Protein AF-A0A9E0IJK2-F1 (afdb_monomer_lite)

pLDDT: mean 93.62, std 7.09, range [61.53, 98.5]

Structure (mmCIF, N/CA/C/O backbone):
data_AF-A0A9E0IJK2-F1
#
_entry.id   AF-A0A9E0IJK2-F1
#
loop_
_atom_site.group_PDB
_atom_site.id
_atom_site.type_symbol
_atom_site.label_atom_id
_atom_site.label_alt_id
_atom_site.label_comp_id
_atom_site.label_asym_id
_atom_site.label_entity_id
_atom_site.label_seq_id
_atom_site.pdbx_PDB_ins_code
_atom_site.Cartn_x
_atom_site.Cartn_y
_atom_site.Cartn_z
_atom_site.occupancy
_atom_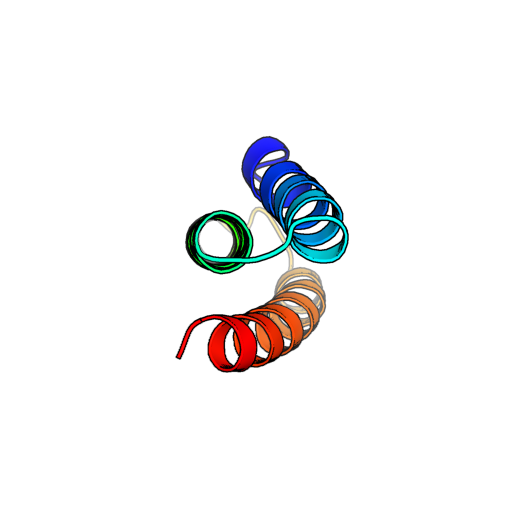site.B_iso_or_equiv
_atom_site.auth_seq_id
_atom_site.auth_comp_id
_atom_site.auth_asym_id
_atom_site.auth_atom_id
_atom_site.pdbx_PDB_model_num
ATOM 1 N N . MET A 1 1 ? -0.199 6.398 10.908 1.00 61.53 1 MET A N 1
ATOM 2 C CA . MET A 1 1 ? 0.135 5.776 9.609 1.00 61.53 1 MET A CA 1
ATOM 3 C C . MET A 1 1 ? 1.470 6.323 9.157 1.00 61.53 1 MET A C 1
ATOM 5 O O . MET A 1 1 ? 1.726 7.491 9.415 1.00 61.53 1 MET A O 1
ATOM 9 N N . ASP A 1 2 ? 2.328 5.494 8.572 1.00 72.88 2 A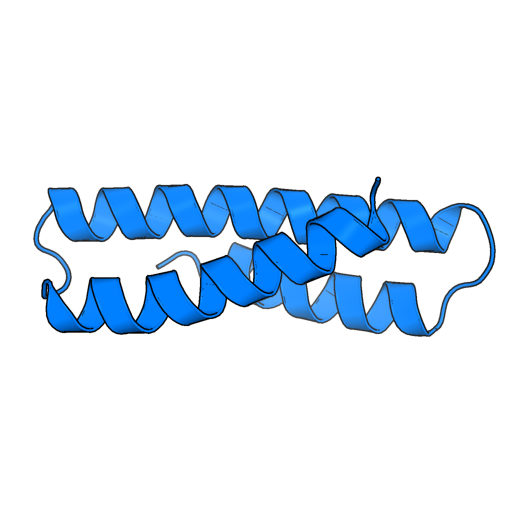SP A N 1
ATOM 10 C CA . ASP A 1 2 ? 3.687 5.894 8.201 1.00 72.88 2 ASP A CA 1
ATOM 11 C C . ASP A 1 2 ? 3.686 6.655 6.864 1.00 72.88 2 ASP A C 1
ATOM 13 O O . ASP A 1 2 ? 3.635 6.044 5.796 1.00 72.88 2 ASP A O 1
ATOM 17 N N . ALA A 1 3 ? 3.692 7.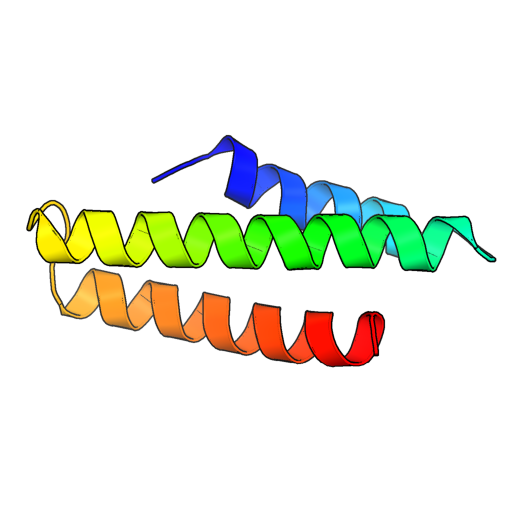990 6.936 1.00 80.00 3 ALA A N 1
ATOM 18 C CA . ALA A 1 3 ? 3.643 8.875 5.768 1.00 80.00 3 ALA A CA 1
ATOM 19 C C . ALA A 1 3 ? 4.810 8.617 4.800 1.00 80.00 3 ALA A C 1
ATOM 21 O O . ALA A 1 3 ? 4.604 8.537 3.594 1.00 80.00 3 ALA A O 1
ATOM 22 N N . ARG A 1 4 ? 6.007 8.340 5.333 1.00 90.25 4 ARG A N 1
ATOM 23 C CA . ARG A 1 4 ? 7.202 8.034 4.534 1.00 90.25 4 ARG A CA 1
ATOM 24 C C . ARG A 1 4 ? 7.004 6.795 3.663 1.00 90.25 4 ARG A C 1
ATOM 26 O O . ARG A 1 4 ? 7.396 6.801 2.500 1.00 90.25 4 ARG A O 1
ATOM 33 N N . SER A 1 5 ? 6.408 5.737 4.210 1.00 86.06 5 SER A N 1
ATOM 34 C CA . SER A 1 5 ? 6.166 4.505 3.452 1.00 86.06 5 SER A CA 1
ATOM 35 C C . SER A 1 5 ? 5.137 4.719 2.341 1.00 86.06 5 SER A C 1
ATOM 37 O O . SER A 1 5 ? 5.326 4.217 1.238 1.00 86.06 5 SER A O 1
ATOM 39 N N . SER A 1 6 ? 4.093 5.517 2.590 1.00 88.00 6 SER A N 1
ATOM 40 C CA . SER A 1 6 ? 3.123 5.913 1.558 1.00 88.00 6 SER A CA 1
ATOM 41 C C . SER A 1 6 ? 3.780 6.721 0.433 1.00 88.00 6 SER A C 1
ATOM 43 O O . SER A 1 6 ? 3.632 6.380 -0.742 1.00 88.00 6 SER A O 1
ATOM 45 N N . ASP A 1 7 ? 4.553 7.750 0.785 1.00 92.88 7 ASP A N 1
ATOM 46 C CA . ASP A 1 7 ? 5.222 8.628 -0.181 1.00 92.88 7 ASP A CA 1
ATOM 47 C C . ASP A 1 7 ? 6.254 7.859 -1.016 1.00 92.88 7 ASP A C 1
ATOM 49 O O . ASP A 1 7 ? 6.319 8.014 -2.238 1.00 92.88 7 ASP A O 1
ATOM 53 N N . SER A 1 8 ? 7.006 6.955 -0.377 1.00 93.75 8 SER A N 1
ATOM 54 C CA . SER A 1 8 ? 7.995 6.092 -1.033 1.00 93.75 8 SER A CA 1
ATOM 55 C C . SER A 1 8 ? 7.387 5.261 -2.166 1.00 93.75 8 SER A C 1
ATOM 57 O O . SER A 1 8 ? 8.008 5.129 -3.223 1.00 93.75 8 SER A O 1
ATOM 59 N N . ILE A 1 9 ? 6.163 4.739 -2.001 1.00 95.50 9 ILE A N 1
ATOM 60 C CA . ILE A 1 9 ? 5.500 3.951 -3.051 1.00 95.50 9 ILE A CA 1
ATOM 61 C C . ILE A 1 9 ? 5.268 4.808 -4.299 1.00 95.50 9 ILE A C 1
ATOM 63 O O . ILE A 1 9 ? 5.618 4.395 -5.406 1.00 95.50 9 ILE A O 1
ATOM 67 N N . GLY A 1 10 ? 4.709 6.009 -4.121 1.00 93.50 10 GLY A N 1
ATOM 68 C CA . GLY A 1 10 ? 4.429 6.931 -5.220 1.00 93.50 10 GLY A CA 1
ATOM 69 C C . GLY A 1 10 ? 5.700 7.403 -5.925 1.00 93.50 10 GLY A C 1
ATOM 70 O O . GLY A 1 10 ? 5.775 7.354 -7.155 1.00 93.50 10 GLY A O 1
ATOM 71 N N . LEU A 1 11 ? 6.718 7.792 -5.150 1.00 95.38 11 LEU A N 1
ATOM 72 C CA . LEU A 1 11 ? 8.004 8.260 -5.671 1.00 95.38 11 LEU A CA 1
ATOM 73 C C . LEU A 1 11 ? 8.695 7.188 -6.523 1.00 95.38 11 LEU A C 1
ATOM 75 O O . LEU A 1 11 ? 9.057 7.452 -7.669 1.00 95.38 11 LEU A O 1
ATOM 79 N N . ASN A 1 12 ? 8.796 5.959 -6.014 1.00 95.94 12 ASN A N 1
ATOM 80 C CA . ASN A 1 12 ? 9.470 4.869 -6.719 1.00 95.94 12 ASN A CA 1
ATOM 81 C C . ASN A 1 12 ? 8.672 4.360 -7.934 1.00 95.94 12 ASN A C 1
ATOM 83 O O . ASN A 1 12 ? 9.263 3.976 -8.946 1.00 95.94 12 ASN A O 1
ATOM 87 N N . LEU A 1 13 ? 7.334 4.384 -7.889 1.00 93.94 13 LEU A N 1
ATOM 88 C CA . LEU A 1 13 ? 6.505 4.087 -9.064 1.00 93.94 13 LEU A CA 1
ATOM 89 C C . LEU A 1 13 ? 6.698 5.127 -10.172 1.00 93.94 13 LEU A C 1
ATOM 91 O O . LEU A 1 13 ? 6.873 4.758 -11.338 1.00 93.94 13 LEU A O 1
ATOM 95 N N . GLY A 1 14 ? 6.673 6.413 -9.808 1.00 92.38 14 GLY A N 1
ATOM 96 C CA . GLY A 1 14 ? 6.895 7.521 -10.734 1.00 92.38 14 GLY A CA 1
ATOM 97 C C . GLY A 1 14 ? 8.278 7.445 -11.371 1.00 92.38 14 GLY A C 1
ATOM 98 O O . GLY A 1 14 ? 8.404 7.467 -12.593 1.00 92.38 14 GLY A O 1
ATOM 99 N N . GLU A 1 15 ? 9.309 7.249 -10.559 1.00 92.00 15 GLU A N 1
ATOM 100 C CA . GLU A 1 15 ? 10.677 7.077 -11.030 1.00 92.00 15 GLU A CA 1
ATOM 101 C C . GLU A 1 15 ? 10.826 5.861 -11.956 1.00 92.00 15 GLU A C 1
ATOM 103 O O . GLU A 1 15 ? 11.302 5.987 -13.088 1.00 92.00 15 GLU A O 1
ATOM 108 N N . GLY A 1 16 ? 10.342 4.690 -11.533 1.00 92.00 16 GLY A N 1
ATOM 109 C CA . GLY A 1 16 ? 10.405 3.467 -12.332 1.00 92.00 16 GLY A CA 1
ATOM 110 C C . GLY A 1 16 ? 9.677 3.584 -13.675 1.00 92.00 16 GLY A C 1
ATOM 111 O O . GLY A 1 16 ? 10.122 3.007 -14.666 1.00 92.00 16 GLY A O 1
ATOM 112 N N . ARG A 1 17 ? 8.591 4.369 -13.759 1.00 91.12 17 ARG A N 1
ATOM 113 C CA . ARG A 1 17 ? 7.880 4.648 -15.023 1.00 91.12 17 ARG A CA 1
ATOM 114 C C . ARG A 1 17 ? 8.761 5.359 -16.057 1.00 91.12 17 ARG A C 1
ATOM 116 O O . ARG A 1 17 ? 8.567 5.134 -17.251 1.00 91.12 17 ARG A O 1
ATOM 123 N N . HIS A 1 18 ? 9.694 6.203 -15.623 1.00 89.06 18 HIS A N 1
ATOM 124 C CA . HIS A 1 18 ? 10.552 6.993 -16.511 1.00 89.06 18 HIS A CA 1
ATOM 125 C C . HIS A 1 18 ? 11.917 6.343 -16.788 1.00 89.06 18 HIS A C 1
ATOM 127 O O . HIS A 1 18 ? 12.599 6.739 -17.734 1.00 89.06 18 HIS A O 1
ATOM 133 N N . ARG A 1 19 ? 12.308 5.321 -16.015 1.00 86.88 19 ARG A N 1
ATOM 134 C CA . ARG A 1 19 ? 13.567 4.585 -16.205 1.00 86.88 19 ARG A CA 1
ATOM 135 C C . ARG A 1 19 ? 13.457 3.471 -17.259 1.00 86.88 19 ARG A C 1
ATOM 137 O O . ARG A 1 19 ? 12.383 2.946 -17.554 1.00 86.88 19 ARG A O 1
ATOM 144 N N . ARG A 1 20 ? 14.604 3.077 -17.825 1.00 80.88 20 ARG A N 1
ATOM 145 C CA . ARG A 1 20 ? 14.762 1.932 -18.745 1.00 80.88 20 ARG A CA 1
ATOM 146 C C . ARG A 1 20 ? 15.814 0.967 -18.185 1.00 80.88 20 ARG A C 1
ATOM 148 O O . ARG A 1 20 ? 16.721 1.399 -17.485 1.00 80.88 20 ARG A O 1
ATOM 155 N N . GLY A 1 21 ? 15.711 -0.324 -18.505 1.00 73.62 21 GLY A N 1
ATOM 156 C CA . GLY A 1 21 ? 16.691 -1.333 -18.072 1.00 73.62 21 GLY A CA 1
ATOM 157 C C . GLY A 1 21 ? 16.609 -1.699 -16.581 1.00 73.62 21 GLY A C 1
ATOM 158 O O . GLY A 1 21 ? 15.546 -1.588 -15.969 1.00 73.62 21 GLY A O 1
ATOM 159 N N . GLY A 1 22 ? 17.723 -2.171 -16.007 1.00 70.31 22 GLY A N 1
ATOM 160 C CA . GLY A 1 22 ? 17.786 -2.766 -14.660 1.00 70.31 22 GLY A CA 1
ATOM 161 C C . GLY A 1 22 ? 17.286 -1.865 -13.525 1.00 70.31 22 GLY A C 1
ATOM 162 O O . GLY A 1 22 ? 16.661 -2.351 -12.578 1.00 70.31 22 GLY A O 1
ATOM 163 N N . ASP A 1 23 ? 17.455 -0.551 -13.665 1.00 82.31 23 ASP A N 1
ATOM 164 C CA . ASP A 1 23 ? 17.031 0.424 -12.659 1.00 82.31 23 ASP A CA 1
ATOM 165 C C . ASP A 1 23 ? 15.507 0.503 -12.499 1.00 82.31 23 ASP A C 1
ATOM 167 O O . ASP A 1 23 ? 15.005 0.791 -11.413 1.00 82.31 23 ASP A O 1
ATOM 171 N N . ARG A 1 24 ? 14.749 0.206 -13.564 1.00 90.50 24 ARG A N 1
ATOM 172 C CA . ARG A 1 24 ? 13.280 0.206 -13.523 1.00 90.50 24 ARG A CA 1
ATOM 173 C C . ARG A 1 24 ? 12.749 -0.864 -12.571 1.00 90.50 24 ARG A C 1
ATOM 175 O O . ARG A 1 24 ? 11.884 -0.587 -11.746 1.00 90.50 24 ARG A O 1
ATOM 182 N N . GLY A 1 25 ? 13.291 -2.079 -12.666 1.00 92.25 25 GLY A N 1
ATOM 183 C CA . GLY A 1 25 ? 12.893 -3.183 -11.794 1.00 92.25 25 GLY A CA 1
ATOM 184 C C . GLY A 1 25 ? 13.275 -2.941 -10.332 1.00 92.25 25 GLY A C 1
ATOM 185 O O . GLY A 1 25 ? 12.540 -3.338 -9.433 1.00 92.25 25 GLY A O 1
ATOM 186 N N . HIS A 1 26 ? 14.400 -2.261 -10.079 1.00 93.62 26 HIS A N 1
ATOM 187 C CA . HIS A 1 26 ? 14.809 -1.905 -8.720 1.00 93.62 26 HIS A CA 1
ATOM 188 C C . HIS A 1 26 ? 13.827 -0.931 -8.058 1.00 93.62 26 HIS A C 1
ATOM 190 O O . HIS A 1 26 ? 13.370 -1.211 -6.951 1.00 93.62 26 HIS A O 1
ATOM 196 N N . ALA A 1 27 ? 13.424 0.132 -8.763 1.00 94.81 27 ALA A N 1
ATOM 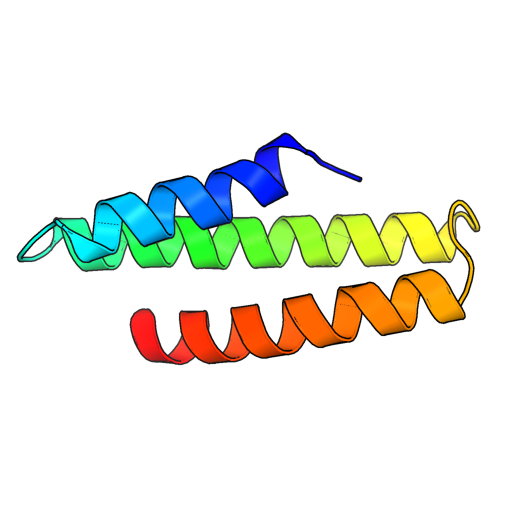197 C CA . ALA A 1 27 ? 12.428 1.079 -8.263 1.00 94.81 27 ALA A CA 1
ATOM 198 C C . ALA A 1 27 ? 11.097 0.380 -7.919 1.00 94.81 27 ALA A C 1
ATOM 200 O O . ALA A 1 27 ? 10.542 0.568 -6.838 1.00 94.81 27 ALA A O 1
ATOM 201 N N . TYR A 1 28 ? 10.616 -0.526 -8.778 1.00 95.31 28 TYR A N 1
ATOM 202 C CA . TYR A 1 28 ? 9.390 -1.281 -8.490 1.00 95.31 28 TYR A CA 1
ATOM 203 C C . TYR A 1 28 ? 9.521 -2.221 -7.285 1.00 95.31 28 TYR A C 1
ATOM 205 O O . TYR A 1 28 ? 8.562 -2.364 -6.526 1.00 95.31 28 TYR A O 1
ATOM 213 N N . ARG A 1 29 ? 10.699 -2.814 -7.048 1.00 95.69 29 ARG A N 1
ATOM 214 C CA . ARG A 1 29 ? 10.948 -3.615 -5.838 1.00 95.69 29 ARG A CA 1
ATOM 215 C C . ARG A 1 29 ? 10.921 -2.770 -4.566 1.00 95.69 29 ARG A C 1
ATOM 217 O O . ARG A 1 29 ? 10.351 -3.224 -3.578 1.00 95.69 29 ARG A O 1
ATOM 224 N N . ILE A 1 30 ? 11.472 -1.554 -4.592 1.00 96.44 30 ILE A N 1
ATOM 225 C CA . ILE A 1 30 ? 11.386 -0.628 -3.451 1.00 96.44 30 ILE A CA 1
ATOM 226 C C . ILE A 1 30 ? 9.922 -0.278 -3.171 1.00 96.44 30 ILE A C 1
ATOM 228 O O . ILE A 1 30 ? 9.467 -0.426 -2.038 1.00 96.44 30 ILE A O 1
ATOM 232 N N . ALA A 1 31 ? 9.158 0.095 -4.204 1.00 96.81 31 ALA A N 1
ATOM 233 C CA . ALA A 1 31 ? 7.731 0.382 -4.062 1.00 96.81 31 ALA A CA 1
ATOM 234 C C . ALA A 1 31 ? 6.953 -0.815 -3.478 1.00 96.81 31 ALA A C 1
ATOM 236 O O . ALA A 1 31 ? 6.119 -0.639 -2.590 1.00 96.81 31 ALA A O 1
ATOM 237 N N . HIS A 1 32 ? 7.256 -2.039 -3.928 1.00 96.94 32 HIS A N 1
ATOM 238 C CA . HIS A 1 32 ? 6.652 -3.262 -3.395 1.00 96.94 32 HIS A CA 1
ATOM 239 C C . HIS A 1 32 ? 6.985 -3.487 -1.912 1.00 96.94 32 HIS A C 1
ATOM 241 O O . HIS A 1 32 ? 6.083 -3.773 -1.123 1.00 96.94 32 HIS A O 1
ATOM 247 N N . GLY A 1 33 ? 8.243 -3.280 -1.509 1.00 96.50 33 GLY A N 1
ATOM 248 C CA . GLY A 1 33 ? 8.663 -3.341 -0.105 1.00 96.50 33 GLY A CA 1
ATOM 249 C C . GLY A 1 33 ? 7.930 -2.323 0.774 1.00 96.50 33 GLY A C 1
ATOM 250 O O . GLY A 1 33 ? 7.343 -2.697 1.789 1.00 96.50 33 GLY A O 1
ATOM 251 N N . SER A 1 34 ? 7.864 -1.058 0.343 1.00 97.44 34 SER A N 1
ATOM 252 C CA . SER A 1 34 ? 7.157 0.002 1.077 1.00 97.44 34 SER A CA 1
ATOM 253 C C . SER A 1 34 ? 5.649 -0.269 1.216 1.00 97.44 34 SER A C 1
ATOM 255 O O . SER A 1 34 ? 5.064 0.016 2.262 1.00 97.44 34 SER A O 1
ATOM 257 N N . ALA A 1 35 ? 5.006 -0.885 0.215 1.00 97.06 35 ALA A N 1
ATOM 258 C CA . ALA A 1 35 ? 3.611 -1.329 0.331 1.00 97.06 35 ALA A CA 1
ATOM 259 C C . ALA A 1 35 ? 3.434 -2.435 1.393 1.00 97.06 35 ALA A C 1
ATOM 261 O O . ALA A 1 35 ? 2.434 -2.451 2.122 1.00 97.06 35 ALA A O 1
ATOM 262 N N . GLY A 1 36 ? 4.413 -3.334 1.526 1.00 96.19 36 GLY A N 1
ATOM 263 C CA . GLY A 1 36 ? 4.470 -4.325 2.603 1.00 96.19 36 GLY A CA 1
ATOM 264 C C . GLY A 1 36 ? 4.584 -3.682 3.990 1.00 96.19 36 GLY A C 1
ATOM 265 O O . GLY A 1 36 ? 3.798 -4.003 4.884 1.00 96.19 36 GLY A O 1
ATOM 266 N N . GLU A 1 37 ? 5.490 -2.717 4.156 1.00 96.94 37 GLU A N 1
ATOM 267 C CA . GLU A 1 37 ? 5.662 -1.965 5.410 1.00 96.94 37 GLU A CA 1
ATOM 268 C C . GLU A 1 37 ? 4.377 -1.233 5.819 1.00 96.94 37 GLU A C 1
ATOM 270 O O . GLU A 1 37 ? 3.917 -1.346 6.960 1.00 96.94 37 GLU A O 1
ATOM 275 N N . LEU A 1 38 ? 3.733 -0.546 4.870 1.00 97.00 38 LEU A N 1
ATOM 276 C CA . LEU A 1 38 ? 2.484 0.168 5.125 1.00 97.00 38 LEU A CA 1
ATOM 277 C C . LEU A 1 38 ? 1.334 -0.784 5.497 1.00 97.00 38 LEU A C 1
ATOM 279 O O . LEU A 1 38 ? 0.512 -0.456 6.354 1.00 97.00 38 LEU A O 1
ATOM 283 N N . THR A 1 39 ? 1.312 -1.994 4.931 1.00 97.06 39 THR A N 1
ATOM 284 C CA . THR A 1 39 ? 0.356 -3.050 5.311 1.00 97.06 39 THR A CA 1
ATOM 285 C C . THR A 1 39 ? 0.535 -3.467 6.771 1.00 97.06 39 THR A C 1
ATOM 287 O O . THR A 1 39 ? -0.443 -3.595 7.512 1.00 97.06 39 THR A O 1
ATOM 290 N N . VAL A 1 40 ? 1.780 -3.650 7.218 1.00 97.31 40 VAL A N 1
ATOM 291 C CA . VAL A 1 40 ? 2.080 -3.964 8.622 1.00 97.31 40 VAL A CA 1
ATOM 292 C C . VAL A 1 40 ? 1.648 -2.813 9.532 1.00 97.31 40 VAL A C 1
ATOM 294 O O . VAL A 1 40 ? 0.968 -3.051 10.533 1.00 97.31 40 VAL A O 1
ATOM 297 N N . ALA A 1 41 ? 1.961 -1.569 9.164 1.00 97.12 41 ALA A N 1
ATOM 298 C CA . ALA A 1 41 ? 1.557 -0.390 9.927 1.00 97.12 41 ALA A CA 1
ATOM 299 C C . ALA A 1 41 ? 0.025 -0.260 10.043 1.00 97.12 41 ALA A C 1
ATOM 301 O O . ALA A 1 41 ? -0.488 0.063 11.117 1.00 97.12 41 ALA A O 1
ATOM 302 N N . LEU A 1 42 ? -0.719 -0.557 8.971 1.00 97.75 42 LEU A N 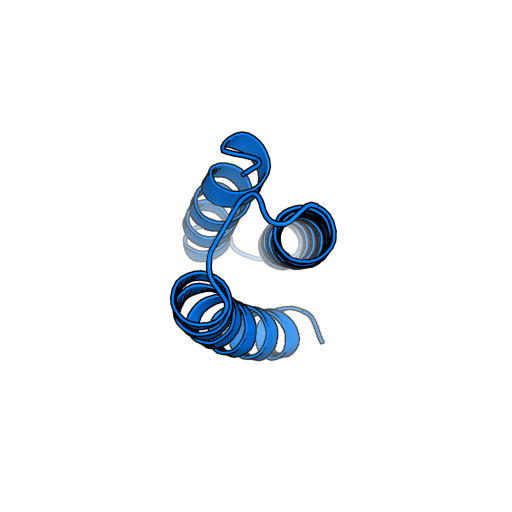1
ATOM 303 C CA . LEU A 1 42 ? -2.184 -0.560 8.974 1.00 97.75 42 LEU A CA 1
ATOM 304 C C . LEU A 1 42 ? -2.749 -1.624 9.932 1.00 97.75 42 LEU A C 1
ATOM 306 O O . LEU A 1 42 ? -3.634 -1.328 10.739 1.00 97.75 42 LEU A O 1
ATOM 310 N N . ARG A 1 43 ? -2.203 -2.848 9.904 1.00 97.88 43 ARG A N 1
ATOM 311 C CA . ARG A 1 43 ? -2.594 -3.929 10.830 1.00 97.88 43 ARG A CA 1
ATOM 312 C C . ARG A 1 43 ? -2.319 -3.560 12.286 1.00 97.88 43 ARG A C 1
ATOM 314 O O . ARG A 1 43 ? -3.162 -3.801 13.147 1.00 97.88 43 ARG A O 1
ATOM 321 N N . GLN A 1 44 ? -1.175 -2.935 12.564 1.00 98.19 44 GLN A N 1
ATOM 322 C CA . GLN A 1 44 ? -0.844 -2.444 13.903 1.00 98.19 44 GLN A CA 1
ATOM 323 C C . GLN A 1 44 ? -1.808 -1.344 14.366 1.00 98.19 44 GLN A C 1
ATOM 325 O O . GLN A 1 44 ? -2.244 -1.366 15.517 1.00 98.19 44 GLN A O 1
ATOM 330 N N . ALA A 1 45 ? -2.174 -0.407 13.484 1.00 97.88 45 ALA A N 1
ATOM 331 C CA . ALA A 1 45 ? -3.136 0.648 13.798 1.00 97.88 45 ALA A CA 1
ATOM 332 C C . ALA A 1 45 ? -4.513 0.073 14.164 1.00 97.88 45 ALA A C 1
ATOM 334 O O . ALA A 1 45 ? -5.094 0.485 15.171 1.00 97.88 45 ALA A O 1
ATOM 335 N N . ARG A 1 46 ? -4.992 -0.926 13.410 1.00 98.38 46 ARG A N 1
ATOM 336 C CA . ARG A 1 46 ? -6.226 -1.663 13.725 1.00 98.38 46 ARG A CA 1
ATOM 337 C C . ARG A 1 46 ? -6.130 -2.389 15.065 1.00 98.38 46 ARG A C 1
ATOM 339 O O . ARG A 1 46 ? -6.997 -2.214 15.914 1.00 98.38 46 ARG A O 1
ATOM 346 N N . ALA A 1 47 ? -5.066 -3.163 15.288 1.00 98.38 47 ALA A N 1
ATOM 347 C CA . ALA A 1 47 ? -4.885 -3.930 16.524 1.00 98.38 47 ALA A CA 1
ATOM 348 C C . ALA A 1 47 ? -4.854 -3.034 17.774 1.00 98.38 47 ALA A C 1
ATOM 350 O O . ALA A 1 47 ? -5.360 -3.407 18.830 1.00 98.38 47 ALA A O 1
ATOM 351 N N . ARG A 1 48 ? -4.304 -1.822 17.639 1.00 98.44 48 ARG A N 1
ATOM 352 C CA . ARG A 1 48 ? -4.258 -0.800 18.694 1.00 98.44 48 ARG A CA 1
ATOM 353 C C . ARG A 1 48 ? -5.524 0.058 18.779 1.00 98.44 48 ARG A C 1
ATOM 355 O O . ARG A 1 48 ? -5.559 0.975 19.591 1.00 98.44 48 ARG A O 1
ATOM 362 N N . ARG A 1 49 ? -6.545 -0.220 17.957 1.00 98.06 49 ARG A N 1
ATOM 363 C CA . ARG A 1 49 ? -7.811 0.533 17.876 1.00 98.06 49 ARG A CA 1
ATOM 364 C C . ARG A 1 49 ? -7.617 2.030 17.601 1.00 98.06 49 ARG A C 1
ATOM 366 O O . ARG A 1 49 ? -8.415 2.852 18.034 1.00 98.06 49 ARG A O 1
ATOM 373 N N . LEU A 1 50 ? -6.554 2.384 16.875 1.00 98.25 50 LEU A N 1
ATOM 374 C CA . LEU A 1 50 ? -6.279 3.764 16.450 1.00 98.25 50 LEU A CA 1
ATOM 375 C C . LEU A 1 50 ? -7.126 4.184 15.240 1.00 98.25 50 LEU A C 1
ATOM 377 O O . LEU A 1 50 ? -7.178 5.361 14.903 1.00 98.25 50 LEU A O 1
ATOM 381 N N . ILE A 1 51 ? -7.747 3.210 14.576 1.00 98.19 51 ILE A N 1
ATOM 382 C CA . ILE A 1 51 ? -8.649 3.375 13.438 1.00 98.19 51 ILE A CA 1
ATOM 383 C C . ILE A 1 51 ? -9.842 2.434 13.605 1.00 98.19 51 ILE A C 1
ATOM 385 O O . ILE A 1 51 ? -9.746 1.410 14.287 1.00 98.19 51 ILE A O 1
ATOM 389 N N . THR A 1 52 ? -10.958 2.771 12.969 1.00 98.50 52 THR A N 1
ATOM 390 C CA . THR A 1 52 ? -12.147 1.917 12.926 1.00 98.50 52 THR A CA 1
ATOM 391 C C . THR A 1 52 ? -11.956 0.743 11.964 1.00 98.50 52 THR A C 1
ATOM 393 O O . THR A 1 52 ? -11.105 0.772 11.073 1.00 98.50 52 THR A O 1
ATOM 396 N N . GLU A 1 53 ? -12.789 -0.291 12.103 1.00 98.25 53 GLU A N 1
ATOM 397 C CA . GLU A 1 53 ? -12.829 -1.412 11.153 1.00 98.25 53 GLU A CA 1
ATOM 398 C C . GLU A 1 53 ? -13.157 -0.945 9.727 1.00 98.25 53 GLU A C 1
ATOM 400 O O . GLU A 1 53 ? -12.564 -1.433 8.768 1.00 98.25 53 GLU A O 1
ATOM 405 N N . GLN A 1 54 ? -14.030 0.059 9.588 1.00 98.44 54 GLN A N 1
ATOM 406 C CA . GLN A 1 54 ? -14.354 0.656 8.292 1.00 98.44 54 GLN A CA 1
ATOM 407 C C . GLN A 1 54 ? -13.134 1.361 7.677 1.00 98.44 54 GLN A C 1
ATOM 409 O O . GLN A 1 54 ? -12.795 1.105 6.526 1.00 98.44 54 GLN A O 1
ATOM 414 N N . GLN A 1 55 ? -12.418 2.179 8.461 1.00 98.38 55 GLN A N 1
ATOM 415 C CA . GLN A 1 55 ? -11.183 2.833 8.012 1.00 98.38 55 GLN A CA 1
ATOM 416 C C . GLN A 1 55 ? -10.111 1.812 7.615 1.00 98.38 55 GLN A C 1
ATOM 418 O O . GLN A 1 55 ? -9.425 1.998 6.613 1.00 98.38 55 GLN A O 1
ATOM 423 N N . TYR A 1 56 ? -9.978 0.718 8.372 1.00 98.50 56 TYR A N 1
ATOM 424 C CA . TYR A 1 56 ? -9.084 -0.375 8.003 1.00 98.50 56 TYR A CA 1
ATOM 425 C C . TYR A 1 56 ? -9.478 -0.987 6.657 1.00 98.50 56 TYR A C 1
ATOM 427 O O . TYR A 1 56 ? -8.631 -1.092 5.774 1.00 98.50 56 TYR A O 1
ATOM 435 N N . ALA A 1 57 ? -10.751 -1.355 6.488 1.00 98.50 57 ALA A N 1
ATOM 436 C CA . ALA A 1 57 ? -11.243 -1.989 5.270 1.00 98.50 57 ALA A CA 1
ATOM 437 C C . ALA A 1 57 ? -11.064 -1.094 4.035 1.00 98.50 57 ALA A C 1
ATOM 439 O O . ALA A 1 57 ? -10.715 -1.584 2.960 1.00 98.50 57 ALA A O 1
ATOM 440 N N . ASP A 1 58 ? -11.265 0.216 4.188 1.00 98.31 58 ASP A N 1
ATOM 441 C CA . ASP A 1 58 ? -11.111 1.168 3.093 1.00 98.31 58 ASP A CA 1
ATOM 442 C C . ASP A 1 58 ? -9.666 1.295 2.618 1.00 98.31 58 ASP A C 1
ATOM 444 O O . ASP A 1 58 ? -9.410 1.264 1.412 1.00 98.31 58 ASP A O 1
ATOM 448 N N . VAL A 1 59 ? -8.714 1.363 3.548 1.00 97.44 59 VAL A N 1
ATOM 449 C CA . VAL A 1 59 ? -7.292 1.448 3.198 1.00 97.44 59 VAL A CA 1
ATOM 450 C C . VAL A 1 59 ? -6.763 0.098 2.715 1.00 97.44 59 VAL A C 1
ATOM 452 O O . VAL A 1 59 ? -6.047 0.055 1.715 1.00 97.44 59 VAL A O 1
ATOM 455 N N . ASP A 1 60 ? -7.105 -1.008 3.383 1.00 98.06 60 ASP A N 1
ATOM 456 C CA . ASP A 1 60 ? -6.580 -2.332 3.024 1.00 98.06 60 ASP A CA 1
ATOM 457 C C . ASP A 1 60 ? -6.995 -2.724 1.603 1.00 98.06 60 ASP A C 1
ATOM 459 O O . ASP A 1 60 ? -6.184 -3.271 0.866 1.00 98.06 60 ASP A O 1
ATOM 463 N N . ARG A 1 61 ? -8.202 -2.341 1.163 1.00 98.38 61 ARG A N 1
ATOM 464 C CA . ARG A 1 61 ? -8.662 -2.530 -0.222 1.00 98.38 61 ARG A CA 1
ATOM 465 C C . ARG A 1 61 ? -7.755 -1.844 -1.244 1.00 98.38 61 ARG A C 1
ATOM 467 O O . ARG A 1 61 ? -7.415 -2.441 -2.263 1.00 98.38 61 ARG A O 1
ATOM 474 N N . ILE A 1 62 ? -7.367 -0.595 -0.983 1.00 97.00 62 ILE A N 1
ATOM 475 C CA . ILE A 1 62 ? -6.481 0.173 -1.870 1.00 97.00 62 ILE A CA 1
ATOM 476 C C . ILE A 1 62 ? -5.077 -0.440 -1.859 1.00 97.00 62 ILE A C 1
ATOM 478 O O . ILE A 1 62 ? -4.480 -0.649 -2.916 1.00 97.00 62 ILE A O 1
ATOM 482 N N . LEU A 1 63 ? -4.559 -0.770 -0.671 1.00 96.56 63 LEU A N 1
ATOM 483 C CA . LEU A 1 63 ? -3.260 -1.423 -0.534 1.00 96.56 63 LEU A CA 1
ATOM 484 C C . LEU A 1 63 ? -3.225 -2.786 -1.222 1.00 96.56 63 LEU A C 1
ATOM 486 O O . LEU A 1 63 ? -2.203 -3.137 -1.802 1.00 96.56 63 LEU A O 1
ATOM 490 N N . ASP A 1 64 ? -4.318 -3.541 -1.197 1.00 97.75 64 ASP A N 1
ATOM 491 C CA . ASP A 1 64 ? -4.400 -4.843 -1.847 1.00 97.75 64 ASP A CA 1
ATOM 492 C C . ASP A 1 64 ? -4.264 -4.748 -3.363 1.00 97.75 64 ASP A C 1
ATOM 494 O O . ASP A 1 64 ? -3.410 -5.408 -3.959 1.00 97.75 64 ASP A O 1
ATOM 498 N N . GLN A 1 65 ? -5.016 -3.832 -3.974 1.00 97.81 65 GLN A N 1
ATOM 499 C CA . GLN A 1 65 ? -4.892 -3.535 -5.399 1.00 97.81 65 GLN A CA 1
ATOM 500 C C . GLN A 1 65 ? -3.469 -3.090 -5.756 1.00 97.81 65 GLN A C 1
ATOM 502 O O . GLN A 1 65 ? -2.899 -3.545 -6.750 1.00 97.81 65 GLN A O 1
ATOM 507 N N . LEU A 1 66 ? -2.870 -2.235 -4.925 1.00 96.62 66 LEU A N 1
ATOM 508 C CA . LEU A 1 66 ? -1.518 -1.731 -5.135 1.00 96.62 66 LEU A CA 1
ATOM 509 C C . LEU A 1 66 ? -0.466 -2.847 -5.047 1.00 96.62 66 LEU A C 1
ATOM 511 O O . LEU A 1 66 ? 0.393 -2.942 -5.923 1.00 96.62 66 LEU A O 1
ATOM 515 N N . ARG A 1 67 ? -0.561 -3.735 -4.048 1.00 96.94 67 ARG A N 1
ATOM 516 C CA . ARG A 1 67 ? 0.299 -4.924 -3.915 1.00 96.94 67 ARG A CA 1
ATOM 517 C C . ARG A 1 67 ? 0.147 -5.855 -5.118 1.00 96.94 67 ARG A C 1
ATOM 519 O O . ARG A 1 67 ? 1.154 -6.319 -5.641 1.00 96.94 67 ARG A O 1
ATOM 526 N N . ALA A 1 68 ? -1.074 -6.076 -5.605 1.00 97.62 68 ALA A N 1
ATOM 527 C CA . ALA A 1 68 ? -1.321 -6.909 -6.782 1.00 97.62 68 ALA A CA 1
ATOM 528 C C . ALA A 1 68 ? -0.686 -6.331 -8.061 1.00 97.62 68 ALA A C 1
ATOM 530 O O . ALA A 1 68 ? -0.097 -7.070 -8.853 1.00 97.62 68 ALA A O 1
ATOM 531 N N . ILE A 1 69 ? -0.764 -5.010 -8.260 1.00 96.62 69 ILE A N 1
ATOM 532 C CA . ILE A 1 69 ? -0.088 -4.327 -9.374 1.00 96.62 69 ILE A CA 1
ATOM 533 C C . ILE A 1 69 ? 1.433 -4.453 -9.231 1.00 96.62 69 ILE A C 1
ATOM 535 O O . ILE A 1 69 ? 2.110 -4.830 -10.185 1.00 96.62 69 ILE A O 1
ATOM 539 N N . LEU A 1 70 ? 1.969 -4.171 -8.042 1.00 96.38 70 LEU A N 1
ATOM 540 C CA . LEU A 1 70 ? 3.406 -4.221 -7.768 1.00 96.38 70 LEU A CA 1
ATOM 541 C C . LEU A 1 70 ? 3.979 -5.633 -7.909 1.00 96.38 70 LEU A C 1
ATOM 543 O O . LEU A 1 70 ? 5.084 -5.780 -8.430 1.00 96.38 70 LEU A O 1
ATOM 547 N N . TRP A 1 71 ? 3.222 -6.667 -7.537 1.00 96.19 71 TRP A N 1
ATOM 548 C CA . TRP A 1 71 ? 3.592 -8.062 -7.768 1.00 96.19 71 TRP A CA 1
ATOM 549 C C . TRP A 1 71 ? 3.874 -8.319 -9.251 1.00 96.19 71 TRP A C 1
ATOM 551 O O . TRP A 1 71 ? 4.972 -8.745 -9.592 1.00 96.19 71 TRP A O 1
ATOM 561 N N . ARG A 1 72 ? 2.943 -7.935 -10.138 1.00 95.69 72 ARG A N 1
ATOM 562 C CA . ARG A 1 72 ? 3.085 -8.082 -11.602 1.00 95.69 72 ARG A CA 1
ATOM 563 C C . ARG A 1 72 ? 4.226 -7.263 -12.210 1.00 95.69 72 ARG A C 1
ATOM 565 O O . ARG A 1 72 ? 4.639 -7.526 -13.332 1.00 95.69 72 ARG A O 1
ATOM 572 N N . LEU A 1 73 ? 4.677 -6.213 -11.525 1.00 92.44 73 LEU A N 1
ATOM 573 C CA . LEU A 1 73 ? 5.794 -5.375 -11.970 1.00 92.44 73 LEU A CA 1
ATOM 574 C C . LEU A 1 73 ? 7.154 -5.882 -11.476 1.00 92.44 73 LEU A C 1
ATOM 576 O O . LEU A 1 73 ? 8.184 -5.382 -11.930 1.00 92.44 73 LEU A O 1
ATOM 580 N N . THR A 1 74 ? 7.167 -6.817 -10.525 1.00 93.44 74 THR A N 1
ATOM 581 C CA . THR A 1 74 ? 8.385 -7.275 -9.842 1.00 93.44 74 THR A CA 1
ATOM 582 C C . THR A 1 74 ? 8.687 -8.758 -10.031 1.00 93.44 74 THR A C 1
ATOM 584 O O . THR A 1 74 ? 9.853 -9.125 -9.879 1.00 93.44 74 THR A O 1
ATOM 587 N N . HIS A 1 75 ? 7.684 -9.568 -10.376 1.00 90.75 75 HIS A N 1
ATOM 588 C CA . HIS A 1 75 ? 7.755 -11.013 -10.603 1.00 90.75 75 HIS A CA 1
ATOM 589 C C . HIS A 1 75 ? 7.168 -11.341 -11.976 1.00 90.75 75 HIS A C 1
ATOM 591 O O . HIS A 1 75 ? 7.752 -12.212 -12.655 1.00 90.75 75 HIS A O 1
#

Foldseek 3Di:
DPVVLVVLLVVLCVVLVPDDPPSNLVSLVSNLVSLVVVLVVLVV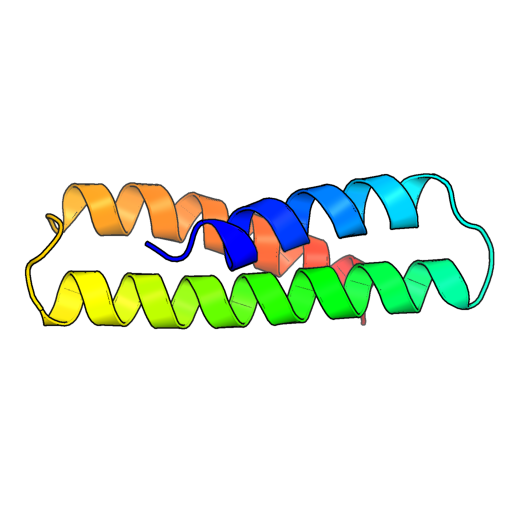CVVVVVDDPVVSVVVVVVSVVSNVVSVVSND

Radius of gyration: 13.28 Å; chains: 1; bounding box: 32×20×37 Å

Sequence (75 aa):
MDARSSDSIGLNLGEGRHRRGGDRGHAYRIAHGSAGELTVALRQARARRLITEQQYADVDRILDQLRAILWRLTH

Secondary structure (DSSP, 8-state):
--HHHHHHHHHHHHHHHH--THHHHHHHHHHHHHHHHHHHHHHHHHHTTSS-HHHHHHHHHHHHHHHHHHHHHH-